Protein AF-A0A962V318-F1 (afdb_monomer)

Secondary structure (DSSP, 8-state):
---------B--S--PPPHHHHHS--HHHHHHHHHHHHHHHHHTT-SB---TTGGG--TT--GGGGTTHHHHTTSTT------HHHHHHHHTSGGGGGG--

Radius of gyration: 18.96 Å; Cα contacts (8 Å, |Δi|>4): 84; chains: 1; bounding box: 36×40×62 Å

Solvent-accessible surface area (backbone atoms only — not comparable to full-atom values): 6462 Å² total; per-residue (Å²): 133,86,80,77,90,71,92,80,48,64,76,96,47,75,52,89,78,54,68,65,42,74,73,54,72,44,74,68,41,52,53,52,50,31,50,51,46,38,48,54,35,53,76,69,64,43,71,45,76,54,62,19,55,62,89,33,57,36,91,95,47,65,64,76,52,17,75,56,58,59,67,45,65,81,37,89,95,55,84,85,82,77,54,71,67,56,54,51,57,54,59,68,36,86,87,40,66,85,69,78,116

Foldseek 3Di:
DDDPDDDAAEDPAADDADPVCVVDPDPVSLVVRLVVQQVVCVVVVHRDYYSRLCVCADPVPRPPSNPPVSPQVVDPPDDPDDDPVRVVVVCPDPVNVVVPD

Structure (mmCIF, N/CA/C/O backbone):
data_AF-A0A962V318-F1
#
_entry.id   AF-A0A962V318-F1
#
loop_
_atom_site.group_PDB
_atom_site.id
_atom_site.type_symbol
_atom_site.label_atom_id
_atom_site.label_alt_id
_atom_site.label_comp_id
_atom_site.label_asym_id
_atom_site.label_entity_id
_atom_site.label_seq_id
_atom_site.pdbx_PDB_ins_code
_atom_site.Cartn_x
_atom_site.Cartn_y
_atom_site.Cartn_z
_atom_site.occupancy
_atom_site.B_iso_or_equiv
_atom_site.auth_seq_id
_atom_site.auth_comp_id
_atom_site.auth_asym_id
_atom_site.auth_atom_id
_atom_site.pdbx_PDB_model_num
ATOM 1 N N . MET A 1 1 ? -4.003 2.359 38.496 1.00 54.78 1 MET A N 1
ATOM 2 C CA . MET A 1 1 ? -4.558 1.164 37.825 1.00 54.78 1 MET A CA 1
ATOM 3 C C . MET A 1 1 ? -3.467 0.541 36.973 1.00 54.78 1 MET A C 1
ATOM 5 O O . MET A 1 1 ? -2.999 1.180 36.040 1.00 54.78 1 MET A O 1
ATOM 9 N N . THR A 1 2 ? -3.002 -0.653 37.326 1.00 61.91 2 THR A N 1
ATOM 10 C CA . THR A 1 2 ? -2.044 -1.430 36.530 1.00 61.91 2 THR A CA 1
ATOM 11 C C . THR A 1 2 ? -2.755 -1.952 35.285 1.00 61.91 2 THR A C 1
ATOM 13 O O . THR A 1 2 ? -3.722 -2.701 35.387 1.00 61.91 2 THR A O 1
ATOM 16 N N . ARG A 1 3 ? -2.321 -1.520 34.096 1.00 75.56 3 ARG A N 1
ATOM 17 C CA . ARG A 1 3 ? -2.875 -2.015 32.833 1.00 75.56 3 ARG A CA 1
ATOM 18 C C . ARG A 1 3 ? -2.378 -3.443 32.621 1.00 75.56 3 ARG A C 1
ATOM 20 O O . ARG A 1 3 ? -1.194 -3.638 32.363 1.00 75.56 3 ARG A O 1
ATOM 27 N N . THR A 1 4 ? -3.264 -4.425 32.748 1.00 81.69 4 THR A N 1
ATOM 28 C CA . THR A 1 4 ? -2.950 -5.831 32.470 1.00 81.69 4 THR A CA 1
ATOM 29 C C . THR A 1 4 ? -2.434 -5.964 31.036 1.00 81.69 4 THR A C 1
ATOM 31 O O . THR A 1 4 ? -3.028 -5.411 30.107 1.00 81.69 4 THR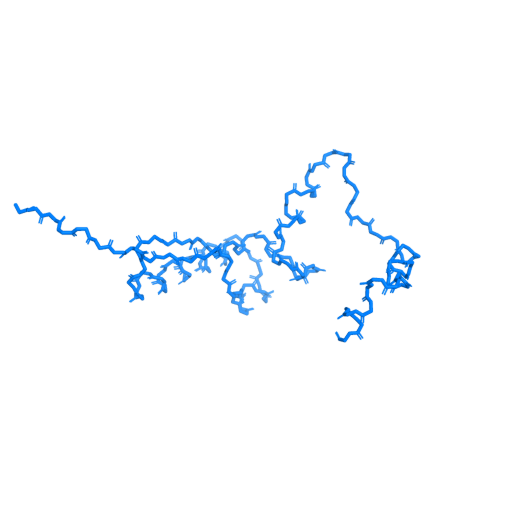 A O 1
ATOM 34 N N . ALA A 1 5 ? -1.305 -6.650 30.848 1.00 86.00 5 ALA A N 1
ATOM 35 C CA . ALA A 1 5 ? -0.755 -6.888 29.518 1.00 86.00 5 ALA A CA 1
ATOM 36 C C . ALA A 1 5 ? -1.737 -7.739 28.696 1.00 86.00 5 ALA A C 1
ATOM 38 O O . ALA A 1 5 ? -2.212 -8.768 29.172 1.00 86.00 5 ALA A O 1
ATOM 39 N N . ARG A 1 6 ? -2.037 -7.306 27.465 1.00 92.94 6 ARG A N 1
ATOM 40 C CA . ARG A 1 6 ? -2.836 -8.065 26.493 1.00 92.94 6 ARG A CA 1
ATOM 41 C C . ARG A 1 6 ? -2.098 -8.174 25.164 1.00 92.94 6 ARG A C 1
ATOM 43 O O . ARG A 1 6 ? -1.309 -7.288 24.831 1.00 92.94 6 ARG A O 1
ATOM 50 N N . ILE A 1 7 ? -2.391 -9.233 24.413 1.00 95.56 7 ILE A N 1
ATOM 51 C CA . ILE A 1 7 ? -1.904 -9.411 23.039 1.00 95.56 7 ILE A CA 1
ATOM 52 C C . ILE A 1 7 ? -2.426 -8.252 22.177 1.00 95.56 7 ILE A C 1
ATOM 54 O O . ILE A 1 7 ? -3.573 -7.821 22.344 1.00 95.56 7 ILE A O 1
ATOM 58 N N . LYS A 1 8 ? -1.562 -7.735 21.297 1.00 96.94 8 LYS A N 1
ATOM 59 C CA . LYS A 1 8 ? -1.894 -6.682 20.334 1.00 96.94 8 LYS A CA 1
ATOM 60 C C . LYS A 1 8 ? -2.036 -7.243 18.923 1.00 96.94 8 LYS A C 1
ATOM 62 O O . LYS A 1 8 ? -1.284 -8.143 18.555 1.00 96.94 8 LYS A O 1
ATOM 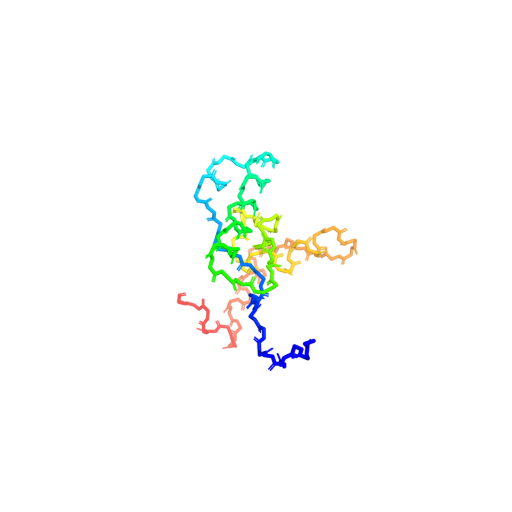67 N N . THR A 1 9 ? -2.958 -6.688 18.146 1.00 97.88 9 THR A N 1
ATOM 68 C CA . THR A 1 9 ? -3.205 -7.058 16.745 1.00 97.88 9 THR A CA 1
ATOM 69 C C . THR A 1 9 ? -2.531 -6.094 15.765 1.00 97.88 9 THR A C 1
ATOM 71 O O . THR A 1 9 ? -2.364 -4.907 16.039 1.00 97.88 9 THR A O 1
ATOM 74 N N . THR A 1 10 ? -2.122 -6.611 14.609 1.00 98.12 10 THR A N 1
ATOM 75 C CA . THR A 1 10 ? -1.578 -5.837 13.483 1.00 98.12 10 THR A CA 1
ATOM 76 C C . THR A 1 10 ? -1.793 -6.618 12.190 1.00 98.12 10 THR A C 1
ATOM 78 O O . THR A 1 10 ? -2.094 -7.813 12.228 1.00 98.12 10 THR A O 1
ATOM 81 N N . VAL A 1 11 ? -1.604 -5.955 11.053 1.00 96.69 11 VAL A N 1
ATOM 82 C CA . VAL A 1 11 ? -1.539 -6.579 9.724 1.00 96.69 11 VAL A CA 1
ATOM 83 C C . VAL A 1 11 ? -0.087 -6.732 9.261 1.00 96.69 11 VAL A C 1
ATOM 85 O O . VAL A 1 11 ? 0.825 -6.172 9.869 1.00 96.69 11 VAL A O 1
ATOM 88 N N . VAL A 1 12 ? 0.128 -7.508 8.195 1.00 95.31 12 VAL A N 1
ATOM 89 C CA . VAL A 1 12 ? 1.467 -7.813 7.653 1.00 95.31 12 VAL A CA 1
ATOM 90 C C . VAL A 1 12 ? 1.982 -6.795 6.631 1.00 95.31 12 VAL A C 1
ATOM 92 O O . VAL A 1 12 ? 3.159 -6.847 6.292 1.00 95.31 12 VAL A O 1
ATOM 95 N N . GLY A 1 13 ? 1.132 -5.889 6.140 1.00 92.75 13 GLY A N 1
ATOM 96 C CA . GLY A 1 13 ? 1.498 -4.908 5.117 1.00 92.75 13 GLY A CA 1
ATOM 97 C C . GLY A 1 13 ? 0.366 -4.696 4.119 1.00 92.75 13 GLY A C 1
ATOM 98 O O . GLY A 1 13 ? -0.694 -4.193 4.491 1.00 92.75 13 GLY A O 1
ATOM 99 N N . SER A 1 14 ? 0.603 -5.102 2.869 1.00 92.06 14 SER A N 1
ATOM 100 C CA . SER A 1 14 ? -0.260 -4.845 1.715 1.00 92.06 14 SER A CA 1
ATOM 101 C C . SER A 1 14 ? -1.756 -5.115 1.926 1.00 92.06 14 SER A C 1
ATOM 103 O O . SER A 1 14 ? -2.136 -6.172 2.440 1.00 92.06 14 SER A O 1
ATOM 105 N N . TYR A 1 15 ? -2.593 -4.208 1.421 1.00 93.69 15 TYR A N 1
ATOM 106 C CA . TYR A 1 15 ? -4.049 -4.353 1.328 1.00 93.69 15 TYR A CA 1
ATOM 107 C C . TYR A 1 15 ? -4.507 -4.556 -0.127 1.00 93.69 15 TYR A C 1
ATOM 109 O O . TYR A 1 15 ? -3.776 -4.203 -1.055 1.00 93.69 15 TYR A O 1
ATOM 117 N N . PRO A 1 16 ? -5.723 -5.090 -0.354 1.00 91.88 16 PRO A N 1
ATOM 118 C CA . PRO A 1 16 ? -6.340 -5.081 -1.676 1.00 91.88 16 PRO A CA 1
ATOM 119 C C . PRO A 1 16 ? -6.442 -3.658 -2.236 1.00 91.88 16 PRO A C 1
ATOM 121 O O . PRO A 1 16 ? -6.900 -2.741 -1.552 1.00 91.88 16 PRO A O 1
ATOM 124 N N . VAL A 1 17 ? -6.027 -3.491 -3.490 1.00 90.06 17 VAL A N 1
ATOM 125 C CA . VAL A 1 17 ? -6.077 -2.206 -4.192 1.00 90.06 17 VAL A CA 1
ATOM 126 C C . VAL A 1 17 ? -7.516 -1.940 -4.643 1.00 90.06 17 VAL A C 1
ATOM 128 O O . VAL A 1 17 ? -8.081 -2.787 -5.334 1.00 90.06 17 VAL A O 1
ATOM 131 N N . PRO A 1 18 ? -8.133 -0.800 -4.283 1.00 92.62 18 PRO A N 1
ATOM 132 C CA . PRO A 1 18 ? -9.499 -0.509 -4.709 1.00 92.62 18 PRO A CA 1
ATOM 133 C C . PRO A 1 18 ? -9.619 -0.319 -6.228 1.00 92.62 18 PRO A C 1
ATOM 135 O O . PRO A 1 18 ? -8.805 0.384 -6.828 1.00 92.62 18 PRO A O 1
ATOM 138 N N . ASP A 1 19 ? -10.683 -0.849 -6.839 1.00 92.69 19 ASP A N 1
ATOM 139 C CA . ASP A 1 19 ? -10.906 -0.789 -8.297 1.00 92.69 19 ASP A CA 1
ATOM 140 C C . ASP A 1 19 ? -10.870 0.638 -8.861 1.00 92.69 19 ASP A C 1
ATOM 142 O O . ASP A 1 19 ? -10.403 0.879 -9.975 1.00 92.69 19 ASP A O 1
ATOM 146 N N . TRP A 1 20 ? -11.339 1.614 -8.085 1.00 93.56 20 TRP A N 1
ATOM 147 C CA . TRP A 1 20 ? -11.346 3.018 -8.485 1.00 93.56 20 TRP A CA 1
ATOM 148 C C . TRP A 1 20 ? -9.942 3.639 -8.507 1.00 93.56 20 TRP A C 1
ATOM 150 O O . TRP A 1 20 ? -9.687 4.504 -9.343 1.00 93.56 20 TRP A O 1
ATOM 160 N N . LEU A 1 21 ? -9.013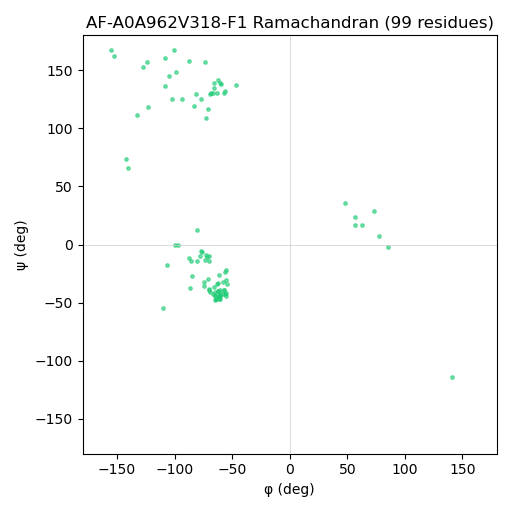 3.169 -7.662 1.00 92.56 21 LEU A N 1
ATOM 161 C CA . LEU A 1 21 ? -7.606 3.579 -7.713 1.00 92.56 21 LEU A CA 1
ATOM 162 C C . LEU A 1 21 ? -6.925 3.002 -8.960 1.00 92.56 21 LEU A C 1
ATOM 164 O O . LEU A 1 21 ? -6.154 3.697 -9.616 1.00 92.56 21 LEU A O 1
ATOM 168 N N . VAL A 1 22 ? -7.255 1.757 -9.318 1.00 89.50 22 VAL A N 1
ATOM 169 C CA . VAL A 1 22 ? -6.774 1.112 -10.552 1.00 89.50 22 VAL A CA 1
ATOM 170 C C . VAL A 1 22 ? -7.312 1.823 -11.797 1.00 89.50 22 VAL A C 1
ATOM 172 O O . VAL A 1 22 ? -6.586 2.008 -12.770 1.00 89.50 22 VAL A O 1
ATOM 175 N N . SER A 1 23 ? -8.582 2.232 -11.766 1.00 91.00 23 SER A N 1
ATOM 176 C CA . SER A 1 23 ? -9.277 2.812 -12.921 1.00 91.00 23 SER A CA 1
ATOM 177 C C . SER A 1 23 ? -8.856 4.252 -13.232 1.00 91.00 23 SER A C 1
ATOM 179 O O . SER A 1 23 ? -8.812 4.635 -14.399 1.00 91.00 23 SER A O 1
ATOM 181 N N . LEU A 1 24 ? -8.570 5.062 -12.207 1.00 90.94 24 LEU A N 1
ATOM 182 C CA . LEU A 1 24 ? -8.185 6.473 -12.341 1.00 90.94 24 LEU A CA 1
ATOM 183 C C . LEU A 1 24 ? -7.099 6.839 -11.310 1.00 90.94 24 LEU A C 1
ATOM 185 O O . LEU A 1 24 ? -7.371 7.525 -10.317 1.00 90.94 24 LEU A O 1
ATOM 189 N N . PRO A 1 25 ? -5.849 6.388 -11.526 1.00 90.75 25 PRO A N 1
ATOM 190 C CA . PRO A 1 25 ? -4.765 6.653 -10.596 1.00 90.75 25 PRO A CA 1
ATOM 191 C C . PRO A 1 25 ? -4.420 8.144 -10.570 1.00 90.75 25 PRO A C 1
ATOM 193 O O . PRO A 1 25 ? -4.201 8.788 -11.595 1.00 90.75 25 PRO A O 1
ATOM 196 N N . SER A 1 26 ? -4.351 8.692 -9.364 1.00 93.25 26 SER A N 1
ATOM 197 C CA . SER A 1 26 ? -3.859 10.038 -9.079 1.00 93.25 26 SER A CA 1
ATOM 198 C C . SER A 1 26 ? -3.308 10.075 -7.658 1.00 93.25 26 SER A C 1
ATOM 200 O O . SER A 1 26 ? -3.635 9.214 -6.840 1.00 93.25 26 SER A O 1
ATOM 202 N N . GLU A 1 27 ? -2.500 11.084 -7.341 1.00 94.56 27 GLU A N 1
ATOM 203 C CA . GLU A 1 27 ? -2.016 11.298 -5.972 1.00 94.56 27 GLU A CA 1
ATOM 204 C C . GLU A 1 27 ? -3.183 11.418 -4.979 1.00 94.56 27 GLU A C 1
ATOM 206 O O . GLU A 1 27 ? -3.176 10.785 -3.925 1.00 94.56 27 GLU A O 1
ATOM 211 N N . GLN A 1 28 ? -4.238 12.145 -5.361 1.00 96.81 28 GLN A N 1
ATOM 212 C CA . GLN A 1 28 ? -5.447 12.277 -4.553 1.00 96.81 28 GLN A CA 1
ATOM 213 C C . GLN A 1 28 ? -6.138 10.924 -4.335 1.00 96.81 28 GLN A C 1
ATOM 215 O O . GLN A 1 28 ? -6.454 10.576 -3.199 1.00 96.81 28 GLN A O 1
ATOM 220 N N . ALA A 1 29 ? -6.313 10.130 -5.397 1.00 95.38 29 ALA A N 1
ATOM 221 C CA . ALA A 1 29 ? -6.912 8.802 -5.292 1.00 95.38 29 ALA A CA 1
ATOM 222 C C . ALA A 1 29 ? -6.089 7.875 -4.378 1.00 95.38 29 ALA A C 1
ATOM 224 O O . ALA A 1 29 ? -6.654 7.136 -3.575 1.00 95.38 29 ALA A O 1
ATOM 225 N N . LEU A 1 30 ? -4.758 7.939 -4.443 1.00 95.19 30 LEU A N 1
ATOM 226 C CA . LEU A 1 30 ? -3.877 7.162 -3.572 1.00 95.19 30 LEU A CA 1
ATOM 227 C C . LEU A 1 30 ? -4.019 7.570 -2.096 1.00 95.19 30 LEU A C 1
ATOM 229 O O . LEU A 1 30 ? -4.109 6.703 -1.221 1.00 95.19 30 LEU A O 1
ATOM 233 N N . ILE A 1 31 ? -4.071 8.875 -1.815 1.00 97.19 31 ILE A N 1
ATOM 234 C CA . ILE A 1 31 ? -4.296 9.402 -0.462 1.00 97.19 31 ILE A CA 1
ATOM 235 C C . ILE A 1 31 ? -5.646 8.917 0.071 1.00 97.19 31 ILE A C 1
ATOM 237 O O . ILE A 1 31 ? -5.727 8.422 1.198 1.00 97.19 31 ILE A O 1
ATOM 241 N N . ASP A 1 32 ? -6.699 9.020 -0.736 1.00 97.62 32 ASP A N 1
ATOM 242 C CA . ASP A 1 32 ? -8.040 8.603 -0.334 1.00 97.62 32 ASP A CA 1
ATOM 243 C C . ASP A 1 32 ? -8.118 7.088 -0.114 1.00 97.62 32 ASP A C 1
ATOM 245 O O . ASP A 1 32 ? -8.747 6.635 0.843 1.00 97.62 32 ASP A O 1
ATOM 249 N N . ALA A 1 33 ? -7.406 6.294 -0.917 1.00 97.19 33 ALA A N 1
ATOM 250 C CA . ALA A 1 33 ? -7.390 4.841 -0.779 1.00 97.19 33 ALA A CA 1
ATOM 251 C C . ALA A 1 33 ? -6.662 4.434 0.506 1.00 97.19 33 ALA A C 1
ATOM 253 O O . ALA A 1 33 ? -7.138 3.587 1.263 1.00 97.19 33 ALA A O 1
ATOM 254 N N . THR A 1 34 ? -5.553 5.112 0.800 1.00 97.38 34 THR A N 1
ATOM 255 C CA . THR A 1 34 ? -4.800 4.933 2.046 1.00 97.38 34 THR A CA 1
ATOM 256 C C . THR A 1 34 ? -5.666 5.274 3.261 1.00 97.38 34 THR A C 1
ATOM 258 O O . THR A 1 34 ? -5.678 4.533 4.243 1.00 97.38 34 THR A O 1
ATOM 261 N N . ARG A 1 35 ? -6.464 6.351 3.195 1.00 97.94 35 ARG A N 1
ATOM 262 C CA . ARG A 1 35 ? -7.417 6.702 4.263 1.00 97.94 35 ARG A CA 1
ATOM 263 C C . ARG A 1 35 ? -8.461 5.613 4.482 1.00 97.94 35 ARG A C 1
ATOM 265 O O . ARG A 1 35 ? -8.727 5.279 5.632 1.00 97.94 35 ARG A O 1
ATOM 272 N N . VAL A 1 36 ? -9.015 5.040 3.412 1.00 98.00 36 VAL A N 1
ATOM 273 C CA . VAL A 1 36 ? -9.973 3.925 3.508 1.00 98.00 36 VAL A CA 1
ATOM 274 C C . VAL A 1 36 ? -9.341 2.715 4.199 1.00 98.00 36 VAL A C 1
ATOM 276 O O . VAL A 1 36 ? -9.956 2.138 5.096 1.00 98.00 36 VAL A O 1
ATOM 279 N N . VAL A 1 37 ? -8.105 2.352 3.843 1.00 97.56 37 VAL A N 1
ATOM 280 C CA . VAL A 1 37 ? -7.374 1.235 4.468 1.00 97.56 37 VAL A CA 1
ATOM 281 C C . VAL A 1 37 ? -7.140 1.473 5.960 1.00 97.56 37 VAL A C 1
ATOM 283 O O . VAL A 1 37 ? -7.373 0.576 6.776 1.00 97.56 37 VAL A O 1
ATOM 286 N N . LEU A 1 38 ? -6.705 2.677 6.334 1.00 98.31 38 LEU A N 1
ATOM 287 C CA . LEU A 1 38 ? -6.473 3.038 7.732 1.00 98.31 38 LEU A CA 1
ATOM 288 C C . LEU A 1 38 ? -7.778 3.032 8.538 1.00 98.31 38 LEU A C 1
ATOM 290 O O . LEU A 1 38 ? -7.826 2.414 9.600 1.00 98.31 38 LEU A O 1
ATOM 294 N N . ALA A 1 39 ? -8.836 3.659 8.016 1.00 98.44 39 ALA A N 1
ATOM 295 C CA . ALA A 1 39 ? -10.145 3.708 8.664 1.00 98.44 39 ALA A CA 1
ATOM 296 C C . ALA A 1 39 ? -10.729 2.301 8.856 1.00 98.44 39 ALA A C 1
ATOM 298 O O . ALA A 1 39 ? -11.157 1.961 9.951 1.00 98.44 39 ALA A O 1
ATOM 299 N N . THR A 1 40 ? -10.631 1.435 7.843 1.00 98.12 40 THR A N 1
ATOM 300 C CA . THR A 1 40 ? -11.106 0.042 7.925 1.00 98.12 40 THR A CA 1
ATOM 301 C C . THR A 1 40 ? -10.439 -0.727 9.070 1.00 98.12 40 THR A C 1
ATOM 303 O O . THR A 1 40 ? -11.099 -1.467 9.797 1.00 98.12 40 THR A O 1
ATOM 306 N N . GLN A 1 41 ? -9.125 -0.560 9.259 1.00 98.44 41 GLN A N 1
ATOM 307 C CA . GLN A 1 41 ? -8.401 -1.205 10.361 1.00 98.44 41 GLN A CA 1
ATOM 308 C C . GLN A 1 41 ? -8.765 -0.606 11.726 1.00 98.44 41 GLN A C 1
ATOM 310 O O . GLN A 1 41 ? -8.868 -1.344 12.707 1.00 98.44 41 GLN A O 1
ATOM 315 N N . GLN A 1 42 ? -8.964 0.714 11.793 1.00 98.44 42 GLN A N 1
ATOM 316 C CA . GLN A 1 42 ? -9.392 1.407 13.011 1.00 98.44 42 GLN A CA 1
ATOM 317 C C . GLN A 1 42 ? -10.791 0.957 13.443 1.00 98.44 42 GLN A C 1
ATOM 319 O O . GLN A 1 42 ? -10.974 0.590 14.603 1.00 98.44 42 GLN A O 1
ATOM 324 N N . ASP A 1 43 ? -11.738 0.895 12.506 1.00 98.50 43 ASP A N 1
ATOM 325 C CA . ASP A 1 43 ? -13.105 0.417 12.734 1.00 98.50 43 ASP A CA 1
ATOM 326 C C . ASP A 1 43 ? -13.124 -1.060 13.162 1.00 98.50 43 ASP A C 1
ATOM 328 O O . ASP A 1 43 ? -13.937 -1.465 13.993 1.00 98.50 43 ASP A O 1
ATOM 332 N N . ALA A 1 44 ? -12.182 -1.862 12.656 1.00 98.06 44 ALA A N 1
ATOM 333 C CA . ALA A 1 44 ? -11.983 -3.252 13.063 1.00 98.06 44 ALA A CA 1
ATOM 334 C C . ALA A 1 44 ? -11.264 -3.417 14.421 1.00 98.06 44 ALA A C 1
ATOM 336 O O . ALA A 1 44 ? -11.123 -4.541 14.907 1.00 98.06 44 ALA A O 1
ATOM 337 N N . GLY A 1 45 ? -10.793 -2.331 15.043 1.00 97.88 45 GLY A N 1
ATOM 338 C CA . GLY A 1 45 ? -10.102 -2.369 16.333 1.00 97.88 45 GLY A CA 1
ATOM 339 C C . GLY A 1 45 ? -8.673 -2.926 16.277 1.00 97.88 45 GLY A C 1
ATOM 340 O O . GLY A 1 45 ? -8.207 -3.508 17.259 1.00 97.88 45 GLY A O 1
ATOM 341 N N . ILE A 1 46 ? -7.973 -2.779 15.147 1.00 98.19 46 ILE A N 1
ATOM 342 C CA . ILE A 1 46 ? -6.560 -3.162 15.016 1.00 98.19 46 ILE A CA 1
ATOM 343 C C . ILE A 1 46 ? -5.672 -2.238 15.867 1.00 98.19 46 ILE A C 1
ATOM 345 O O . ILE A 1 46 ? -5.769 -1.015 15.784 1.00 98.19 46 ILE A O 1
ATOM 349 N N . ASP A 1 47 ? -4.780 -2.820 16.678 1.00 97.81 47 ASP A N 1
ATOM 350 C CA . ASP A 1 47 ? -3.953 -2.061 17.630 1.00 97.81 47 ASP A CA 1
ATOM 351 C C . ASP A 1 47 ? -2.813 -1.266 16.975 1.00 97.81 47 ASP A C 1
ATOM 353 O O . ASP A 1 47 ? -2.412 -0.219 17.492 1.00 97.81 47 ASP A O 1
ATOM 357 N N . LEU A 1 48 ? -2.257 -1.779 15.876 1.00 97.62 48 LEU A N 1
ATOM 358 C CA . LEU A 1 48 ? -1.254 -1.113 15.049 1.00 97.62 48 LEU A CA 1
ATOM 359 C C . LEU A 1 48 ? -1.654 -1.240 13.579 1.00 97.62 48 LEU A C 1
ATOM 361 O O . LEU A 1 48 ? -1.642 -2.331 13.016 1.00 97.62 48 LEU A O 1
ATOM 365 N N . VAL A 1 49 ? -2.027 -0.115 12.978 1.00 98.00 49 VAL A N 1
ATOM 366 C CA . VAL A 1 49 ? -2.477 -0.055 11.583 1.00 98.00 49 VAL A CA 1
ATOM 367 C C . VAL A 1 49 ? -1.305 0.133 10.615 1.00 98.00 49 VAL A C 1
ATOM 369 O O . VAL A 1 49 ? -0.252 0.645 10.996 1.00 98.00 49 VAL A O 1
ATOM 372 N N . CYS A 1 50 ? -1.507 -0.249 9.355 1.00 97.12 50 CYS A N 1
ATOM 373 C CA . CYS A 1 50 ? -0.574 -0.045 8.242 1.00 97.12 50 CYS A CA 1
ATOM 374 C C . CYS A 1 50 ? -1.257 0.713 7.089 1.00 97.12 50 CYS A C 1
ATOM 376 O O . CYS A 1 50 ? -2.478 0.678 6.963 1.00 97.12 50 CYS A O 1
ATOM 378 N N . ASP A 1 51 ? -0.483 1.382 6.237 1.00 95.81 51 ASP A N 1
ATOM 379 C CA . ASP A 1 51 ? -0.977 2.126 5.068 1.00 95.81 51 ASP A CA 1
ATOM 380 C C . ASP A 1 51 ? -1.449 1.231 3.906 1.00 95.81 51 ASP A C 1
ATOM 382 O O . ASP A 1 51 ? -2.049 1.719 2.949 1.00 95.81 51 ASP A O 1
ATOM 386 N N . GLY A 1 52 ? -1.196 -0.079 3.986 1.00 95.19 52 GLY A N 1
ATOM 387 C CA . GLY A 1 52 ? -1.601 -1.045 2.970 1.00 95.19 52 GLY A CA 1
ATOM 388 C C . GLY A 1 52 ? -0.728 -1.057 1.720 1.00 95.19 52 GLY A C 1
ATOM 389 O O . GLY A 1 52 ? -1.078 -1.753 0.770 1.00 95.19 52 GLY A O 1
ATOM 390 N N . GLU A 1 53 ? 0.388 -0.320 1.705 1.00 94.38 53 GLU A N 1
ATOM 391 C CA . GLU A 1 53 ? 1.410 -0.347 0.646 1.00 94.38 53 GLU A CA 1
ATOM 392 C C . GLU A 1 53 ? 0.883 -0.032 -0.770 1.00 94.38 53 GLU A C 1
ATOM 394 O O . GLU A 1 53 ? 1.499 -0.394 -1.773 1.00 94.38 53 GLU A O 1
ATOM 399 N N . LEU A 1 54 ? -0.241 0.688 -0.867 1.00 92.69 54 LEU A N 1
ATOM 400 C CA . LEU A 1 54 ? -0.946 0.949 -2.130 1.00 92.69 54 LEU A CA 1
ATOM 401 C C . LEU A 1 54 ? -0.105 1.729 -3.154 1.00 92.69 54 LEU A C 1
ATOM 403 O O . LEU A 1 54 ? -0.296 1.585 -4.357 1.00 92.69 54 LEU A O 1
ATOM 407 N N . TYR A 1 55 ? 0.858 2.523 -2.684 1.00 89.69 55 TYR A N 1
ATOM 408 C CA . TYR A 1 55 ? 1.778 3.304 -3.518 1.00 89.69 55 TYR A CA 1
ATOM 409 C C . TYR A 1 55 ? 2.795 2.444 -4.280 1.00 89.69 55 TYR A C 1
ATOM 411 O O . TYR A 1 55 ? 3.465 2.945 -5.181 1.00 89.69 55 TYR A O 1
ATOM 419 N N . ARG A 1 56 ? 2.941 1.164 -3.916 1.00 89.19 56 ARG A N 1
ATOM 420 C CA . ARG A 1 56 ? 3.829 0.222 -4.610 1.00 89.19 56 ARG A CA 1
ATOM 421 C C . ARG A 1 56 ? 3.157 -0.443 -5.804 1.00 89.19 56 ARG A C 1
ATOM 423 O O . ARG A 1 56 ? 3.840 -1.070 -6.610 1.00 89.19 56 ARG A O 1
ATOM 430 N N . PHE A 1 57 ? 1.835 -0.341 -5.907 1.00 80.69 57 PHE A N 1
ATOM 431 C CA . PHE A 1 57 ? 1.083 -1.020 -6.945 1.00 80.69 57 PHE A CA 1
ATOM 432 C C . PHE A 1 57 ? 1.357 -0.416 -8.326 1.00 80.69 57 PHE A C 1
ATOM 434 O O . PHE A 1 57 ? 1.241 0.790 -8.536 1.00 80.69 57 PHE A O 1
ATOM 441 N N . ASP A 1 58 ? 1.677 -1.288 -9.280 1.00 76.94 58 ASP A N 1
ATOM 442 C CA . ASP A 1 58 ? 1.846 -0.956 -10.691 1.00 76.94 58 ASP A CA 1
ATOM 443 C C . ASP A 1 58 ? 0.891 -1.825 -11.514 1.00 76.94 58 ASP A C 1
ATOM 445 O O . ASP A 1 58 ? 1.017 -3.049 -11.538 1.00 76.94 58 ASP A O 1
ATOM 449 N N . VAL A 1 59 ? -0.047 -1.194 -12.224 1.00 72.94 59 VAL A N 1
ATOM 450 C CA . VAL A 1 59 ? -1.016 -1.880 -13.099 1.00 72.94 59 VAL A CA 1
ATOM 451 C C . VAL A 1 59 ? -0.316 -2.706 -14.182 1.00 72.94 59 VAL A C 1
ATOM 453 O O . VAL A 1 59 ? -0.812 -3.761 -14.573 1.00 72.94 59 VAL A O 1
ATOM 456 N N . ASN A 1 60 ? 0.853 -2.263 -14.651 1.00 72.12 60 ASN A N 1
ATOM 457 C CA . ASN A 1 60 ? 1.629 -2.975 -15.666 1.00 72.12 60 ASN A CA 1
ATOM 458 C C . ASN A 1 60 ? 2.453 -4.126 -15.072 1.00 72.12 60 ASN A C 1
ATOM 460 O O . ASN A 1 60 ? 2.964 -4.970 -15.811 1.00 72.12 60 ASN A O 1
ATOM 464 N N . HIS A 1 61 ? 2.602 -4.163 -13.746 1.00 69.00 61 HIS A N 1
ATOM 465 C CA . HIS A 1 61 ? 3.342 -5.194 -13.031 1.00 69.00 61 HIS A CA 1
ATOM 466 C C . HIS A 1 61 ? 2.629 -5.586 -11.725 1.00 69.00 61 HIS A C 1
ATOM 468 O O . HIS A 1 61 ? 3.149 -5.358 -10.634 1.00 69.00 61 HIS A O 1
ATOM 474 N N . PRO A 1 62 ? 1.432 -6.199 -11.814 1.00 65.94 62 PRO A N 1
ATOM 475 C CA . PRO A 1 62 ? 0.587 -6.452 -10.646 1.00 65.94 62 PRO A CA 1
ATOM 476 C C . PRO A 1 62 ? 1.142 -7.554 -9.731 1.00 65.94 62 PRO A C 1
ATOM 478 O O . PRO A 1 62 ? 0.638 -7.770 -8.629 1.00 65.94 62 PRO A O 1
ATOM 481 N N . ALA A 1 63 ? 2.165 -8.286 -10.182 1.00 66.12 63 ALA A N 1
ATOM 482 C CA . ALA A 1 63 ? 2.803 -9.316 -9.382 1.00 66.12 63 ALA A CA 1
ATOM 483 C C . ALA A 1 63 ? 3.434 -8.710 -8.118 1.00 66.12 63 ALA A C 1
ATOM 485 O O . ALA A 1 63 ? 4.007 -7.622 -8.135 1.00 66.12 63 ALA A O 1
ATOM 486 N N . THR A 1 64 ? 3.319 -9.444 -7.008 1.00 64.81 64 THR A N 1
ATOM 487 C CA . THR A 1 64 ? 3.978 -9.136 -5.728 1.00 64.81 64 THR A CA 1
ATOM 488 C C . THR A 1 64 ? 3.690 -7.752 -5.134 1.00 64.81 64 THR A C 1
ATOM 490 O O . THR A 1 64 ? 4.433 -7.341 -4.251 1.00 64.81 64 THR A O 1
ATOM 493 N N . ASN A 1 65 ? 2.640 -7.033 -5.563 1.00 68.38 65 ASN A N 1
ATOM 494 C CA . ASN A 1 65 ? 2.300 -5.682 -5.077 1.00 68.38 65 ASN A CA 1
ATOM 495 C C . ASN A 1 65 ? 3.510 -4.723 -5.043 1.00 68.38 65 ASN A C 1
ATOM 497 O O . ASN A 1 65 ? 3.660 -3.928 -4.119 1.00 68.38 65 ASN A O 1
ATOM 501 N N . GLY A 1 66 ? 4.423 -4.850 -6.012 1.00 76.62 66 GLY A N 1
ATOM 502 C CA . GLY A 1 66 ? 5.627 -4.021 -6.096 1.00 76.62 66 GLY A CA 1
ATOM 503 C C . GLY A 1 66 ? 6.609 -4.167 -4.928 1.00 76.62 66 GLY A C 1
ATOM 504 O O . GLY A 1 66 ? 7.479 -3.315 -4.770 1.00 76.62 66 GLY A O 1
ATOM 505 N N . MET A 1 67 ? 6.516 -5.225 -4.112 1.00 82.81 67 MET A N 1
ATOM 506 C CA . MET A 1 67 ? 7.389 -5.448 -2.946 1.00 82.81 67 MET A CA 1
ATOM 507 C C . MET A 1 67 ? 8.886 -5.471 -3.274 1.00 82.81 67 MET A C 1
ATOM 509 O O . MET A 1 67 ? 9.699 -5.224 -2.387 1.00 82.81 67 MET A O 1
ATOM 513 N N . ILE A 1 68 ? 9.257 -5.781 -4.518 1.00 88.00 68 ILE A N 1
ATOM 514 C CA . ILE A 1 68 ? 10.646 -5.775 -4.985 1.00 88.00 68 ILE A CA 1
ATOM 515 C C . ILE A 1 68 ? 10.845 -4.610 -5.953 1.00 88.00 68 ILE A C 1
ATOM 517 O O . ILE A 1 68 ? 11.710 -3.761 -5.739 1.00 88.00 68 ILE A O 1
ATOM 521 N N . GLU A 1 69 ? 10.016 -4.547 -6.993 1.00 85.69 69 GLU A N 1
ATOM 522 C CA . GLU A 1 69 ? 10.132 -3.629 -8.126 1.00 85.69 69 GLU A CA 1
ATOM 523 C C . GLU A 1 69 ? 10.146 -2.166 -7.684 1.00 85.69 69 GLU A C 1
ATOM 525 O O . GLU A 1 69 ? 10.941 -1.388 -8.211 1.00 85.69 69 GLU A O 1
ATOM 530 N N . TYR A 1 70 ? 9.330 -1.802 -6.689 1.00 87.75 70 TYR A N 1
ATOM 531 C CA . TYR A 1 70 ? 9.280 -0.444 -6.147 1.00 87.75 70 TYR A CA 1
ATOM 532 C C . TYR A 1 70 ? 10.651 0.028 -5.642 1.00 87.75 70 TYR A C 1
ATOM 534 O O . TYR A 1 70 ? 11.036 1.174 -5.865 1.00 87.75 70 TYR A O 1
ATOM 542 N N . PHE A 1 71 ? 11.414 -0.863 -5.002 1.00 90.00 71 PHE A N 1
ATOM 543 C CA . PHE A 1 71 ? 12.711 -0.529 -4.414 1.00 90.00 71 PHE A CA 1
ATOM 544 C C . PHE A 1 71 ? 13.863 -0.646 -5.406 1.00 90.00 71 PHE A C 1
ATOM 546 O O . PHE A 1 71 ? 14.783 0.165 -5.355 1.00 90.00 71 PHE A O 1
ATOM 553 N N . VAL A 1 72 ? 13.834 -1.639 -6.301 1.00 90.94 72 VAL A N 1
ATOM 554 C CA . VAL A 1 72 ? 14.974 -1.910 -7.190 1.00 90.94 72 VAL A CA 1
ATOM 555 C C . VAL A 1 72 ? 14.976 -1.059 -8.457 1.00 90.94 72 VAL A C 1
ATOM 557 O O . VAL A 1 72 ? 16.048 -0.773 -8.980 1.00 90.94 72 VAL A O 1
ATOM 560 N N . ARG A 1 73 ? 13.810 -0.611 -8.946 1.00 88.56 73 ARG A N 1
ATOM 561 C CA . ARG A 1 73 ? 13.717 0.260 -10.132 1.00 88.56 73 ARG A CA 1
ATOM 562 C C . ARG A 1 73 ? 14.543 1.553 -10.035 1.00 88.56 73 ARG A C 1
ATOM 564 O O . ARG A 1 73 ? 15.205 1.871 -11.018 1.00 88.56 73 ARG A O 1
ATOM 571 N N . PRO A 1 74 ? 14.549 2.303 -8.915 1.00 90.94 74 PRO A N 1
ATOM 572 C CA . PRO A 1 74 ? 15.363 3.516 -8.808 1.00 90.94 74 PRO A CA 1
ATOM 573 C C . PRO A 1 74 ? 16.863 3.248 -8.587 1.00 90.94 74 PRO A C 1
ATOM 575 O O . PRO A 1 74 ? 17.652 4.193 -8.581 1.00 90.94 74 PRO A O 1
ATOM 578 N N . MET A 1 75 ? 17.286 1.997 -8.375 1.00 94.38 75 MET A N 1
ATOM 579 C CA . MET A 1 75 ? 18.678 1.674 -8.064 1.00 94.38 75 MET A CA 1
ATOM 580 C C . MET A 1 75 ? 19.528 1.565 -9.333 1.00 94.38 75 MET A C 1
ATOM 582 O O . MET A 1 75 ? 19.331 0.683 -10.169 1.00 94.38 75 MET A O 1
ATOM 586 N N . ALA A 1 76 ? 20.546 2.420 -9.442 1.00 94.62 76 ALA A N 1
ATOM 587 C CA . ALA A 1 76 ? 21.539 2.317 -10.505 1.00 94.62 76 ALA A CA 1
ATOM 588 C C . ALA A 1 76 ? 22.268 0.961 -10.457 1.00 94.62 76 ALA A C 1
ATOM 590 O O . ALA A 1 76 ? 22.642 0.476 -9.390 1.00 94.62 76 ALA A O 1
ATOM 591 N N . GLY A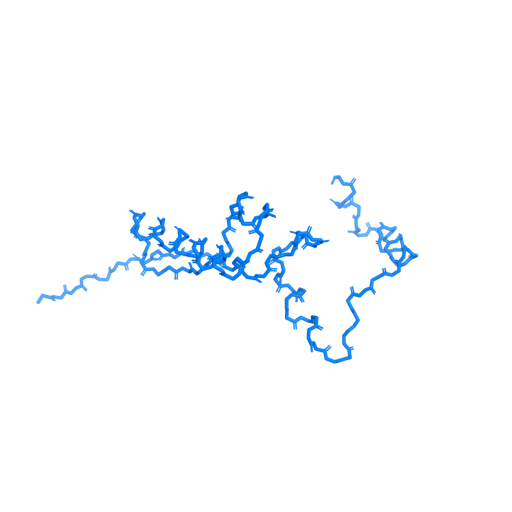 1 77 ? 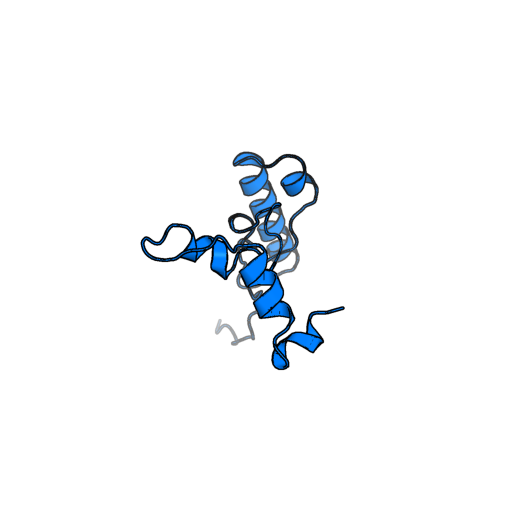22.490 0.358 -11.628 1.00 94.12 77 GLY A N 1
ATOM 592 C CA . GLY A 1 77 ? 23.163 -0.939 -11.754 1.00 94.12 77 GLY A CA 1
ATOM 593 C C . GLY A 1 77 ? 22.250 -2.161 -11.606 1.00 94.12 77 GLY A C 1
ATOM 594 O O . GLY A 1 77 ? 22.725 -3.278 -11.797 1.00 94.12 77 GLY A O 1
ATOM 595 N N . ILE A 1 78 ? 20.952 -1.978 -11.332 1.00 92.94 78 ILE A N 1
ATOM 596 C CA . ILE A 1 78 ? 19.961 -3.059 -11.382 1.00 92.94 78 ILE A CA 1
ATOM 597 C C . ILE A 1 78 ? 19.153 -2.951 -12.677 1.00 92.94 78 ILE A C 1
ATOM 599 O O . ILE A 1 78 ? 18.542 -1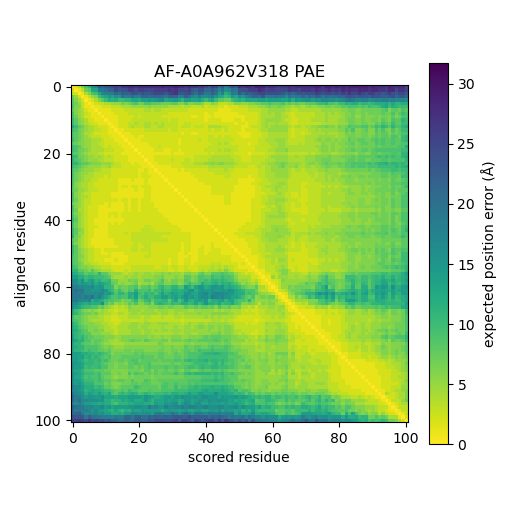.925 -12.960 1.00 92.94 78 ILE A O 1
ATOM 603 N N . ARG A 1 79 ? 19.120 -4.033 -13.462 1.00 91.19 79 ARG A N 1
ATOM 604 C CA . ARG A 1 79 ? 18.246 -4.143 -14.638 1.00 91.19 79 ARG A CA 1
ATOM 605 C C . ARG A 1 79 ? 16.942 -4.832 -14.243 1.00 91.19 79 ARG A C 1
ATOM 607 O O . ARG A 1 79 ? 16.977 -5.947 -13.730 1.00 91.19 79 ARG A O 1
ATOM 614 N N . THR A 1 80 ? 15.811 -4.187 -14.521 1.00 85.38 80 THR A N 1
ATOM 615 C CA . THR A 1 80 ? 14.463 -4.717 -14.226 1.00 85.38 80 THR A CA 1
ATOM 616 C C . THR A 1 80 ? 13.711 -5.189 -15.474 1.00 85.38 80 THR A C 1
ATOM 618 O O . THR A 1 80 ? 12.774 -5.976 -15.374 1.00 85.38 80 THR A O 1
ATOM 621 N N . GLU A 1 81 ? 14.145 -4.767 -16.661 1.00 85.94 81 GLU A N 1
ATOM 622 C CA . GLU A 1 81 ? 13.569 -5.176 -17.942 1.00 85.94 81 GLU A CA 1
ATOM 623 C C . GLU A 1 81 ? 14.108 -6.543 -18.371 1.00 85.94 81 GLU A C 1
ATOM 625 O O . GLU A 1 81 ? 15.323 -6.749 -18.433 1.00 85.94 81 GLU A O 1
ATOM 630 N N . MET A 1 82 ? 13.210 -7.463 -18.722 1.00 86.88 82 MET A N 1
ATOM 631 C CA . MET A 1 82 ? 13.559 -8.784 -19.248 1.00 86.88 82 MET A CA 1
ATOM 632 C C . MET A 1 82 ? 13.226 -8.867 -20.735 1.00 86.88 82 MET A C 1
ATOM 634 O O . MET A 1 82 ? 12.147 -8.465 -21.168 1.00 86.88 82 MET A O 1
ATOM 638 N N . SER A 1 83 ? 14.134 -9.438 -21.521 1.00 91.75 83 SER A N 1
ATOM 639 C CA . SER A 1 83 ? 13.848 -9.792 -22.908 1.00 91.75 83 SER A CA 1
ATOM 640 C C . SER A 1 83 ? 12.943 -11.023 -22.982 1.00 91.75 83 SER A C 1
ATOM 642 O O . SER A 1 83 ? 12.919 -11.868 -22.084 1.00 91.75 83 SER A O 1
ATOM 644 N N . PHE A 1 84 ? 12.236 -11.177 -24.102 1.00 90.31 84 PHE A N 1
ATOM 645 C CA . PHE A 1 84 ? 11.405 -12.357 -24.347 1.00 90.31 84 PHE A CA 1
ATOM 646 C C . PHE A 1 84 ? 12.200 -13.670 -24.222 1.00 90.31 84 PHE A C 1
ATOM 648 O O . PHE A 1 84 ? 11.727 -14.626 -23.611 1.00 90.31 84 PHE A O 1
ATOM 655 N N . ALA A 1 85 ? 13.431 -13.705 -24.745 1.00 94.69 85 ALA A N 1
ATOM 656 C CA . ALA A 1 85 ? 14.295 -14.882 -24.674 1.00 94.69 85 ALA A CA 1
ATOM 657 C C . ALA A 1 85 ? 14.642 -15.268 -23.226 1.00 94.69 85 ALA A C 1
ATOM 659 O O . ALA A 1 85 ? 14.615 -16.449 -22.884 1.00 94.69 85 ALA A O 1
ATOM 660 N N . GLU A 1 86 ? 14.909 -14.286 -22.362 1.00 93.75 86 GLU A N 1
ATOM 661 C CA . GLU A 1 86 ? 15.189 -14.518 -20.940 1.00 93.75 86 GLU A CA 1
ATOM 662 C C . GLU A 1 86 ? 13.965 -15.052 -20.198 1.00 93.75 86 GLU A C 1
ATOM 664 O O . GLU A 1 86 ? 14.084 -16.004 -19.426 1.00 93.75 86 GLU A O 1
ATOM 669 N N . VAL A 1 87 ? 12.779 -14.500 -20.475 1.00 89.25 87 VAL A N 1
ATOM 670 C CA . VAL A 1 87 ? 11.520 -14.988 -19.892 1.00 89.25 87 VAL A CA 1
ATOM 671 C C . VAL A 1 87 ? 11.264 -16.4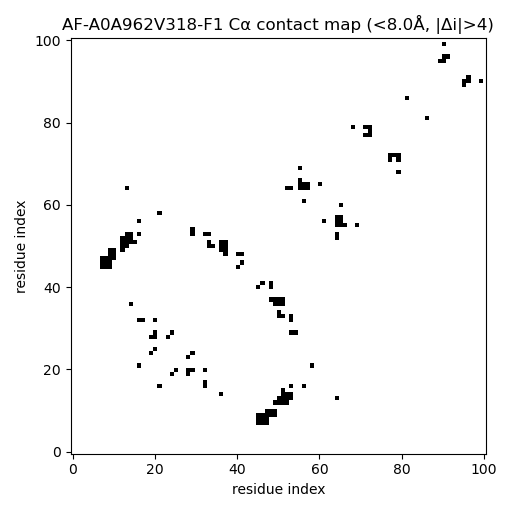41 -20.296 1.00 89.25 87 VAL A C 1
ATOM 673 O O . VAL A 1 87 ? 10.920 -17.268 -19.449 1.00 89.25 87 VAL A O 1
ATOM 676 N N . MET A 1 88 ? 11.468 -16.780 -21.572 1.00 91.06 88 MET A N 1
ATOM 677 C CA . MET A 1 88 ? 11.302 -18.151 -22.059 1.00 91.06 88 MET A CA 1
ATOM 678 C C . MET A 1 88 ? 12.323 -19.111 -21.440 1.00 91.06 88 MET A C 1
ATOM 680 O O . MET A 1 88 ? 11.949 -20.199 -21.003 1.00 91.06 88 MET A O 1
ATOM 684 N N . ALA A 1 89 ? 13.589 -18.700 -21.341 1.00 92.19 89 ALA A N 1
ATOM 685 C CA . ALA A 1 89 ? 14.636 -19.494 -20.704 1.00 92.19 89 ALA A CA 1
ATOM 686 C C . ALA A 1 89 ? 14.347 -19.739 -19.214 1.00 92.19 89 ALA A C 1
ATOM 688 O O . ALA A 1 89 ? 14.544 -20.850 -18.728 1.00 92.19 89 ALA A O 1
ATOM 689 N N . PHE A 1 90 ? 13.841 -18.729 -18.499 1.00 88.75 90 PHE A N 1
ATOM 690 C CA . PHE A 1 90 ? 13.449 -18.850 -17.095 1.00 88.75 90 PHE A CA 1
ATOM 691 C C . PHE A 1 90 ? 12.290 -19.836 -16.902 1.00 88.75 90 PHE A C 1
ATOM 693 O O . PHE A 1 90 ? 12.374 -20.722 -16.054 1.00 88.75 90 PHE A O 1
ATOM 700 N N . ARG A 1 91 ? 11.236 -19.739 -17.723 1.00 87.44 91 ARG A N 1
ATOM 701 C CA . ARG A 1 91 ? 10.085 -20.659 -17.666 1.00 87.44 91 ARG A CA 1
ATOM 702 C C . ARG A 1 91 ? 10.467 -22.106 -17.976 1.00 87.44 91 ARG A C 1
ATOM 704 O O . ARG A 1 91 ? 9.929 -23.022 -17.370 1.00 87.44 91 ARG A O 1
ATOM 711 N N . ALA A 1 92 ? 11.434 -22.320 -18.868 1.0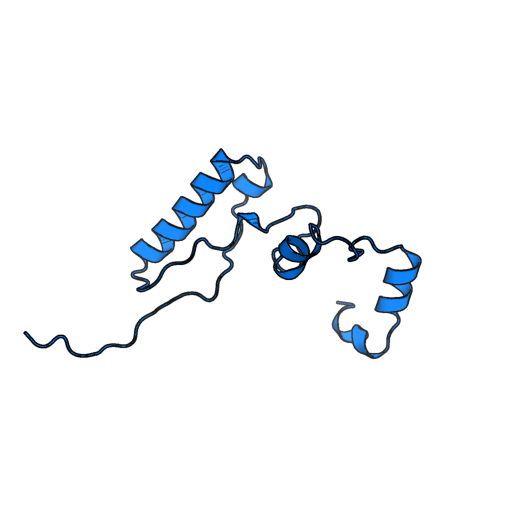0 90.50 92 ALA A N 1
ATOM 712 C CA . ALA A 1 92 ? 11.919 -23.655 -19.208 1.00 90.50 92 ALA A CA 1
ATOM 713 C C . ALA A 1 92 ? 12.729 -24.338 -18.083 1.00 90.50 92 ALA A C 1
ATOM 715 O O . ALA A 1 92 ? 13.035 -25.529 -18.189 1.00 90.50 92 ALA A O 1
ATOM 716 N N . GLN A 1 93 ? 13.096 -23.625 -17.008 1.00 92.00 93 GLN A N 1
ATOM 717 C CA . GLN A 1 93 ? 13.881 -24.207 -15.918 1.00 92.00 93 GLN A CA 1
ATOM 718 C C . GLN A 1 93 ? 13.087 -25.299 -15.178 1.00 92.00 93 GLN A C 1
ATOM 720 O O . GLN A 1 93 ? 11.940 -25.066 -14.789 1.00 92.00 93 GLN A O 1
ATOM 725 N N . PRO A 1 94 ? 13.690 -26.468 -14.873 1.00 86.94 94 PRO A N 1
ATOM 726 C CA . PRO A 1 94 ? 12.986 -27.580 -14.226 1.00 86.94 94 PRO A CA 1
ATOM 727 C C . PRO A 1 94 ? 12.294 -27.217 -12.904 1.00 86.94 94 PRO A C 1
ATOM 729 O O . PRO A 1 94 ? 11.266 -27.805 -12.573 1.00 86.94 94 PRO A O 1
ATOM 732 N N . GLY A 1 95 ? 12.843 -26.245 -12.167 1.00 86.81 95 GLY A N 1
ATOM 733 C CA . GLY A 1 95 ? 12.301 -25.764 -10.896 1.00 86.81 95 GLY A CA 1
ATOM 734 C C . GLY A 1 95 ? 11.106 -24.814 -11.016 1.00 86.81 95 GLY A C 1
ATOM 735 O O . GLY A 1 95 ? 10.487 -24.535 -9.999 1.00 86.81 95 GLY A O 1
ATOM 736 N N . MET A 1 96 ? 10.757 -24.330 -12.212 1.00 84.75 96 MET A N 1
ATOM 737 C CA . MET A 1 96 ? 9.677 -23.349 -12.409 1.00 84.75 96 MET A CA 1
ATOM 738 C C . MET A 1 96 ? 8.336 -23.964 -12.819 1.00 84.75 96 MET A C 1
ATOM 740 O O . MET A 1 96 ? 7.340 -23.250 -12.884 1.00 84.75 96 MET A O 1
ATOM 744 N N . LYS A 1 97 ? 8.264 -25.294 -12.972 1.00 77.25 97 LYS A N 1
ATOM 745 C CA . LYS A 1 97 ? 7.048 -26.030 -13.379 1.00 77.25 97 LYS A CA 1
ATOM 746 C C . LYS A 1 97 ? 5.818 -25.787 -12.495 1.00 77.25 97 LYS A C 1
ATOM 748 O O . LYS A 1 97 ? 4.694 -26.019 -12.924 1.00 77.25 97 LYS A O 1
ATOM 753 N N . PHE A 1 98 ? 6.002 -25.344 -11.249 1.00 79.69 98 PHE A N 1
ATOM 754 C CA . PHE A 1 98 ? 4.888 -25.011 -10.353 1.00 79.69 98 PHE A CA 1
ATOM 755 C C . PHE A 1 98 ? 4.185 -23.690 -10.715 1.00 79.69 98 PHE A C 1
ATOM 757 O O . PHE A 1 98 ? 3.106 -23.427 -10.193 1.00 79.69 98 PHE A O 1
ATOM 764 N N . ARG A 1 99 ? 4.788 -22.867 -11.586 1.00 69.69 99 ARG A N 1
ATOM 765 C CA . ARG A 1 99 ? 4.282 -21.554 -12.023 1.00 69.69 99 ARG A CA 1
ATOM 766 C C . ARG A 1 99 ? 3.588 -21.587 -13.390 1.00 69.69 99 ARG A C 1
ATOM 768 O O . ARG A 1 99 ? 3.122 -20.547 -13.833 1.00 69.69 99 ARG A O 1
ATOM 775 N N . ASP A 1 100 ? 3.515 -22.749 -14.041 1.00 62.84 100 ASP A N 1
ATOM 776 C CA . ASP A 1 100 ? 2.883 -22.935 -15.361 1.00 62.84 100 ASP A CA 1
ATOM 777 C C . ASP A 1 100 ? 1.342 -23.066 -15.296 1.00 62.84 100 ASP A C 1
ATOM 779 O O . ASP A 1 100 ? 0.719 -23.493 -16.268 1.00 62.84 100 ASP A O 1
ATOM 783 N N . ARG A 1 101 ? 0.722 -22.757 -14.150 1.00 55.66 101 ARG A N 1
ATOM 784 C CA . ARG A 1 101 ? -0.731 -22.839 -13.935 1.00 55.66 101 ARG A CA 1
ATOM 785 C C . ARG A 1 101 ? -1.377 -21.467 -13.884 1.00 55.66 101 ARG A C 1
ATOM 787 O O . ARG A 1 101 ? -0.775 -20.573 -13.251 1.00 55.66 101 ARG A O 1
#

Sequence (101 aa):
MTRTARIKTTVVGSYPVPDWLVSLPSEQALIDATRVVLATQQDAGIDLVCDGELY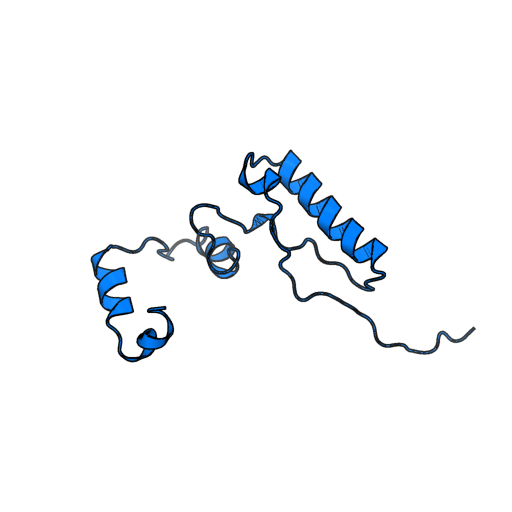RFDVNHPATNGMIEYFVRPMAGIRTEMSFAEVMAFRAQPGMKFRDR

Nearest PDB structures (foldseek):
  6kxl-assembly2_B  TM=4.521E-01  e=8.099E+00  Chitiniphilus shinanonensis
  6kxn-assembly2_B  TM=4.602E-01  e=9.866E+00  Chitiniphilus shinanonensis

pLDDT: mean 88.78, std 10.26, range [54.78, 98.5]

Mean predicted aligned error: 6.36 Å